Protein AF-A0A0L6VX98-F1 (afdb_monomer_lite)

Structure (mmCIF, N/CA/C/O backbone):
data_AF-A0A0L6VX98-F1
#
_entry.id   AF-A0A0L6VX98-F1
#
loop_
_atom_site.group_PDB
_atom_site.id
_atom_site.type_symbol
_atom_site.label_atom_id
_atom_site.label_alt_id
_atom_site.label_comp_id
_atom_site.label_asym_id
_atom_site.label_entity_id
_atom_site.label_seq_id
_atom_site.pdbx_PDB_ins_code
_atom_site.Cartn_x
_atom_site.Cartn_y
_atom_site.Cartn_z
_atom_site.occupancy
_atom_site.B_iso_or_equiv
_atom_site.auth_seq_id
_atom_site.auth_comp_id
_atom_site.auth_asym_id
_atom_site.auth_atom_id
_atom_site.pdbx_PDB_model_num
ATOM 1 N N . MET A 1 1 ? -17.665 -5.210 80.387 1.00 47.31 1 MET A N 1
ATOM 2 C CA . MET A 1 1 ? -16.431 -5.928 80.777 1.00 47.31 1 MET A CA 1
ATOM 3 C C . MET A 1 1 ? -15.452 -5.856 79.617 1.00 47.31 1 MET A C 1
ATOM 5 O O . MET A 1 1 ? -15.846 -6.122 78.492 1.00 47.31 1 MET A O 1
ATOM 9 N N . ARG A 1 2 ? -14.237 -5.362 79.876 1.00 54.59 2 ARG A N 1
ATOM 10 C CA . ARG A 1 2 ? -13.187 -5.103 78.882 1.00 54.59 2 ARG A CA 1
ATOM 11 C C . ARG A 1 2 ? -12.255 -6.316 78.837 1.00 54.59 2 ARG A C 1
ATOM 13 O O . ARG A 1 2 ? -11.620 -6.585 79.850 1.00 54.59 2 ARG A O 1
ATOM 20 N N . TYR A 1 3 ? -12.127 -6.982 77.692 1.00 50.06 3 TYR A N 1
ATOM 21 C CA . TYR A 1 3 ? -11.042 -7.939 77.460 1.00 50.06 3 TYR A CA 1
ATOM 22 C C . TYR A 1 3 ? -10.117 -7.392 76.374 1.00 50.06 3 TYR A C 1
ATOM 24 O O . TYR A 1 3 ? -10.425 -7.393 75.187 1.00 50.06 3 TYR A O 1
ATOM 32 N N . ARG A 1 4 ? -8.999 -6.836 76.851 1.00 59.88 4 ARG A N 1
ATOM 33 C CA . ARG A 1 4 ? -7.772 -6.592 76.094 1.00 59.88 4 ARG A CA 1
ATOM 34 C C . ARG A 1 4 ? -7.062 -7.937 75.954 1.00 59.88 4 ARG A C 1
ATOM 36 O O . ARG A 1 4 ? -6.682 -8.505 76.975 1.00 59.88 4 ARG A O 1
ATOM 43 N N . THR A 1 5 ? -6.808 -8.382 74.729 1.00 58.38 5 THR A N 1
ATOM 44 C CA . THR A 1 5 ? -5.835 -9.447 74.466 1.00 58.38 5 THR A CA 1
ATOM 45 C C . THR A 1 5 ? -4.870 -8.966 73.389 1.00 58.38 5 THR A C 1
ATOM 47 O O . THR A 1 5 ? -5.250 -8.693 72.256 1.00 58.38 5 THR A O 1
ATOM 50 N N . LEU A 1 6 ? -3.625 -8.790 73.829 1.00 61.94 6 LEU A N 1
ATOM 51 C CA . LEU A 1 6 ? -2.408 -8.469 73.090 1.00 61.94 6 LEU A CA 1
ATOM 52 C C . LEU A 1 6 ? -1.785 -9.779 72.594 1.00 61.94 6 LEU A C 1
ATOM 54 O O . LEU A 1 6 ? -1.402 -10.577 73.442 1.00 61.94 6 LEU A O 1
ATOM 58 N N . ILE A 1 7 ? -1.637 -9.980 71.280 1.00 59.72 7 ILE A N 1
ATOM 59 C CA . ILE A 1 7 ? -0.702 -10.949 70.661 1.00 59.72 7 ILE A CA 1
ATOM 60 C C . ILE A 1 7 ? -0.295 -10.338 69.307 1.00 59.72 7 ILE A C 1
ATOM 62 O O . ILE A 1 7 ? -1.120 -10.221 68.410 1.00 59.72 7 ILE A O 1
ATOM 66 N N . MET A 1 8 ? 0.793 -9.567 69.267 1.00 53.16 8 MET A N 1
ATOM 67 C CA . MET A 1 8 ? 2.159 -9.949 68.865 1.00 53.16 8 MET A CA 1
ATOM 68 C C . MET A 1 8 ? 2.265 -10.401 67.386 1.00 53.16 8 MET A C 1
ATOM 70 O O . MET A 1 8 ? 1.722 -11.445 67.031 1.00 53.16 8 MET A O 1
ATOM 74 N N . PRO A 1 9 ? 2.953 -9.625 66.521 1.00 53.69 9 PRO A N 1
ATOM 75 C CA . PRO A 1 9 ? 2.984 -9.852 65.081 1.00 53.69 9 PRO A CA 1
ATOM 76 C C . PRO A 1 9 ? 4.020 -10.920 64.711 1.00 53.69 9 PRO A C 1
ATOM 78 O O . PRO A 1 9 ? 5.199 -10.791 65.035 1.00 53.69 9 PRO A O 1
ATOM 81 N N . LEU A 1 10 ? 3.591 -11.952 63.985 1.00 62.34 10 LEU A N 1
ATOM 82 C CA . LEU A 1 10 ? 4.495 -12.857 63.279 1.00 62.34 10 LEU A CA 1
ATOM 83 C C . LEU A 1 10 ? 4.714 -12.301 61.869 1.00 62.34 10 LEU A C 1
ATOM 85 O O . LEU A 1 10 ? 3.846 -12.396 61.003 1.00 62.34 10 LEU A O 1
ATOM 89 N N . ILE A 1 11 ? 5.872 -11.679 61.665 1.00 57.78 11 ILE A N 1
ATOM 90 C CA . ILE A 1 11 ? 6.338 -11.226 60.355 1.00 57.78 11 ILE A CA 1
ATOM 91 C C . ILE A 1 11 ? 6.864 -12.456 59.608 1.00 57.78 11 ILE A C 1
ATOM 93 O O . ILE A 1 11 ? 7.931 -12.971 59.937 1.00 57.78 11 ILE A O 1
ATOM 97 N N . LEU A 1 12 ? 6.114 -12.926 58.610 1.00 62.41 12 LEU A N 1
ATOM 98 C CA . LEU A 1 12 ? 6.584 -13.911 57.638 1.00 62.41 12 LEU A CA 1
ATOM 99 C C . LEU A 1 12 ? 7.054 -13.165 56.383 1.00 62.41 12 LEU A C 1
ATOM 101 O O . LEU A 1 12 ? 6.246 -12.659 55.606 1.00 62.41 12 LEU A O 1
ATOM 105 N N . ALA A 1 13 ? 8.370 -13.075 56.208 1.00 53.56 13 ALA A N 1
ATOM 106 C CA . ALA A 1 13 ? 8.989 -12.591 54.984 1.00 53.56 13 ALA A CA 1
ATOM 107 C C . ALA A 1 13 ? 8.922 -13.694 53.915 1.00 53.56 13 ALA A C 1
ATOM 109 O O . ALA A 1 13 ? 9.604 -14.710 54.032 1.00 53.56 13 ALA A O 1
ATOM 110 N N . ILE A 1 14 ? 8.101 -13.494 52.882 1.00 61.91 14 ILE A N 1
ATOM 111 C CA . ILE A 1 14 ? 8.105 -14.330 51.677 1.00 61.91 14 ILE A CA 1
ATOM 112 C C . ILE A 1 14 ? 8.987 -13.630 50.644 1.00 61.91 14 ILE A C 1
ATOM 114 O O . ILE A 1 14 ? 8.631 -12.602 50.071 1.00 61.91 14 ILE A O 1
ATOM 118 N N . THR A 1 15 ? 10.174 -14.187 50.456 1.00 56.78 15 THR A N 1
ATOM 119 C CA . THR A 1 15 ? 11.101 -13.894 49.369 1.00 56.78 15 THR A CA 1
ATOM 120 C C . THR A 1 15 ? 10.624 -14.535 48.063 1.00 56.78 15 THR A C 1
ATOM 122 O O . THR A 1 15 ? 10.164 -15.672 48.050 1.00 56.78 15 THR A O 1
ATOM 125 N N . GLY A 1 16 ? 10.834 -13.832 46.946 1.00 53.06 16 GLY A N 1
ATOM 126 C CA . GLY A 1 16 ? 11.104 -14.480 45.658 1.00 53.06 16 GLY A CA 1
ATOM 127 C C . GLY A 1 16 ? 9.919 -14.701 44.720 1.00 53.06 16 GLY A C 1
ATOM 128 O O . GLY A 1 16 ? 9.636 -15.832 44.346 1.00 53.06 16 GLY A O 1
ATOM 129 N N . GLY A 1 17 ? 9.294 -13.623 44.246 1.00 49.47 17 GLY A N 1
ATOM 130 C CA . GLY A 1 17 ? 8.597 -13.634 42.958 1.00 49.47 17 GLY A CA 1
ATOM 131 C C . GLY A 1 17 ? 9.500 -13.005 41.903 1.00 49.47 17 GLY A C 1
ATOM 132 O O . GLY A 1 17 ? 9.668 -11.789 41.899 1.00 49.47 17 GLY A O 1
ATOM 133 N N . ALA A 1 18 ? 10.120 -13.825 41.052 1.00 53.06 18 ALA A N 1
ATOM 134 C CA . ALA A 1 18 ? 10.865 -13.364 39.889 1.00 53.06 18 ALA A CA 1
ATOM 135 C C . ALA A 1 18 ? 9.959 -12.464 39.035 1.00 53.06 18 ALA A C 1
ATOM 137 O O . ALA A 1 18 ? 8.945 -12.918 38.505 1.00 53.06 18 ALA A O 1
ATOM 138 N N . GLY A 1 19 ? 10.313 -11.181 38.939 1.00 44.88 19 GLY A N 1
ATOM 139 C CA . GLY A 1 19 ? 9.662 -10.246 38.035 1.00 44.88 19 GLY A CA 1
ATOM 140 C C . GLY A 1 19 ? 9.835 -10.745 36.608 1.00 44.88 19 GLY A C 1
ATOM 141 O O . GLY A 1 19 ? 10.926 -10.670 36.048 1.00 44.88 19 GLY A O 1
ATOM 142 N N . MET A 1 20 ? 8.762 -11.279 36.027 1.00 60.78 20 MET A N 1
ATOM 143 C CA . MET A 1 20 ? 8.665 -11.41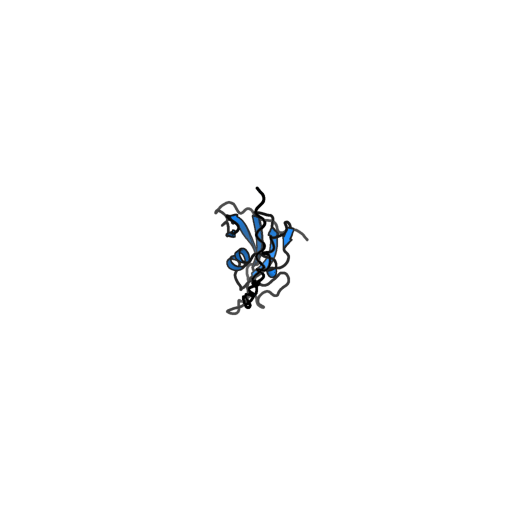5 34.582 1.00 60.78 20 MET A CA 1
ATOM 144 C C . MET A 1 20 ? 8.873 -10.019 33.983 1.00 60.78 20 MET A C 1
ATOM 146 O O . MET A 1 20 ? 8.215 -9.077 34.438 1.00 60.78 20 MET A O 1
ATOM 150 N N . PRO A 1 21 ? 9.764 -9.840 32.993 1.00 52.75 21 PRO A N 1
ATOM 151 C CA . PRO A 1 21 ? 9.780 -8.599 32.247 1.00 52.75 21 PRO A CA 1
ATOM 152 C C . PRO A 1 21 ? 8.412 -8.470 31.581 1.00 52.75 21 PRO A C 1
ATOM 154 O O . PRO A 1 21 ? 8.028 -9.300 30.756 1.00 52.75 21 PRO A O 1
ATOM 157 N N . ALA A 1 22 ? 7.656 -7.446 31.973 1.00 57.56 22 ALA A N 1
ATOM 158 C CA . ALA A 1 22 ? 6.539 -6.978 31.182 1.00 57.56 22 ALA A CA 1
ATOM 159 C C . ALA A 1 22 ? 7.121 -6.635 29.811 1.00 57.56 22 ALA A C 1
ATOM 161 O O . ALA A 1 22 ? 7.875 -5.671 29.672 1.00 57.56 22 ALA A O 1
ATOM 162 N N . ALA A 1 23 ? 6.846 -7.476 28.816 1.00 59.62 23 ALA A N 1
ATOM 163 C CA . ALA A 1 23 ? 7.070 -7.112 27.436 1.00 59.62 23 ALA A CA 1
ATOM 164 C C . ALA A 1 23 ? 6.250 -5.840 27.216 1.00 59.62 23 ALA A C 1
ATOM 166 O O . ALA A 1 23 ? 5.021 -5.896 27.176 1.00 59.62 23 ALA A O 1
ATOM 167 N N . SER A 1 24 ? 6.927 -4.690 27.162 1.00 46.66 24 SER A N 1
ATOM 168 C CA . SER A 1 24 ? 6.338 -3.461 26.654 1.00 46.66 24 SER A CA 1
ATOM 169 C C . SER A 1 24 ? 5.871 -3.778 25.245 1.00 46.66 24 SER A C 1
ATOM 171 O O . SER A 1 24 ? 6.660 -3.768 24.301 1.00 46.66 24 SER A O 1
ATOM 173 N N . ALA A 1 25 ? 4.590 -4.112 25.112 1.00 54.41 25 ALA A N 1
ATOM 174 C CA . ALA A 1 25 ? 3.896 -3.978 23.856 1.00 54.41 25 ALA A CA 1
ATOM 175 C C . ALA A 1 25 ? 4.088 -2.512 23.478 1.00 54.41 25 ALA A C 1
ATOM 177 O O . ALA A 1 25 ? 3.568 -1.621 24.155 1.00 54.41 25 ALA A O 1
ATOM 178 N N . ALA A 1 26 ? 4.937 -2.263 22.477 1.00 54.94 26 ALA A N 1
ATOM 179 C CA . ALA A 1 26 ? 5.048 -0.943 21.890 1.00 54.94 26 ALA A CA 1
ATOM 180 C C . ALA A 1 26 ? 3.612 -0.475 21.617 1.00 54.94 26 ALA A C 1
ATOM 182 O O . ALA A 1 26 ? 2.832 -1.273 21.079 1.00 54.94 26 ALA A O 1
ATOM 183 N N . PRO A 1 27 ? 3.220 0.739 22.047 1.00 47.69 27 PRO A N 1
ATOM 184 C CA . PRO A 1 27 ? 1.898 1.237 21.724 1.00 47.69 27 PRO A CA 1
ATOM 185 C C . PRO A 1 27 ? 1.761 1.113 20.212 1.00 47.69 27 PRO A C 1
ATOM 187 O O . PRO A 1 27 ? 2.606 1.614 19.470 1.00 47.69 27 PRO A O 1
ATOM 190 N N . ALA A 1 28 ? 0.758 0.359 19.763 1.00 53.19 28 ALA A N 1
ATOM 191 C CA . ALA A 1 28 ? 0.391 0.351 18.363 1.00 53.19 28 ALA A CA 1
ATOM 192 C C . ALA A 1 28 ? 0.029 1.800 18.056 1.00 53.19 28 ALA A C 1
ATOM 194 O O . ALA A 1 28 ? -1.017 2.270 18.503 1.00 53.19 28 ALA A O 1
ATOM 195 N N . SER A 1 29 ? 0.951 2.529 17.424 1.00 55.47 29 SER A N 1
ATOM 196 C CA . SER A 1 29 ? 0.763 3.921 17.052 1.00 55.47 29 SER A CA 1
ATOM 197 C C . SER A 1 29 ? -0.534 3.988 16.271 1.00 55.47 29 SER A C 1
ATOM 199 O O . SER A 1 29 ? -0.608 3.512 15.139 1.00 55.47 29 SER A O 1
ATOM 201 N N . THR A 1 30 ? -1.592 4.489 16.904 1.00 54.25 30 THR A N 1
ATOM 202 C CA . THR A 1 30 ? -2.825 4.791 16.190 1.00 54.25 30 THR A CA 1
ATOM 203 C C . THR A 1 30 ? -2.425 5.787 15.109 1.00 54.25 30 THR A C 1
ATOM 205 O O . THR A 1 30 ? -1.860 6.822 15.474 1.00 54.25 30 THR A O 1
ATOM 208 N N . PRO A 1 31 ? -2.638 5.487 13.814 1.00 56.12 31 PRO A N 1
ATOM 209 C CA . PRO A 1 31 ? -2.275 6.410 12.751 1.00 56.12 31 PRO A CA 1
ATOM 210 C C . PRO A 1 31 ? -2.939 7.749 13.036 1.00 56.12 31 PRO A C 1
ATOM 212 O O . PRO A 1 31 ? -4.160 7.828 13.186 1.00 56.12 31 PRO A O 1
ATOM 215 N N . GLN A 1 32 ? -2.129 8.786 13.211 1.00 59.28 32 GLN A N 1
ATOM 216 C CA . GLN A 1 32 ? -2.640 10.131 13.396 1.00 59.28 32 GLN A CA 1
ATOM 217 C C . GLN A 1 32 ? -3.253 10.561 12.062 1.00 59.28 32 GLN A C 1
ATOM 219 O O . GLN A 1 32 ? -2.651 10.331 11.013 1.00 59.28 32 GLN A O 1
ATOM 224 N N . ALA A 1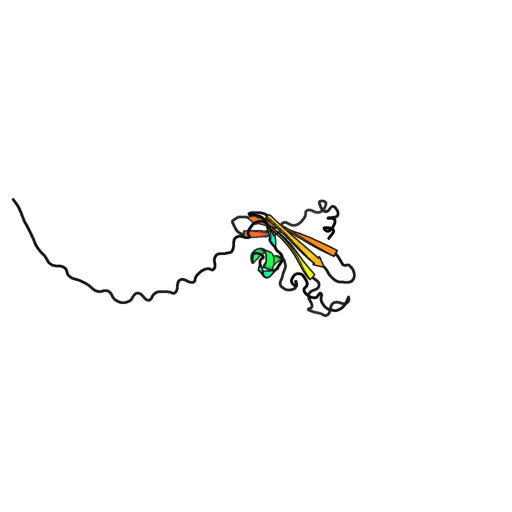 33 ? -4.460 11.130 12.090 1.00 73.56 33 ALA A N 1
ATOM 225 C CA . ALA A 1 33 ? -5.123 11.560 10.865 1.00 73.56 33 ALA A CA 1
ATOM 226 C C . ALA A 1 33 ? -4.216 12.541 10.103 1.00 73.56 33 ALA A C 1
ATOM 228 O O . ALA A 1 33 ? -3.779 13.542 10.675 1.00 73.56 33 ALA A O 1
ATOM 229 N N . GLY A 1 34 ? -3.903 12.241 8.844 1.00 85.75 34 GLY A N 1
ATOM 230 C CA . GLY A 1 34 ? -2.909 13.000 8.094 1.00 85.75 34 GLY A CA 1
ATOM 231 C C . GLY A 1 34 ? -2.323 12.281 6.883 1.00 85.75 34 GLY A C 1
ATOM 232 O O . GLY A 1 34 ? -2.744 11.185 6.499 1.00 85.75 34 GLY A O 1
ATOM 233 N N . GLU A 1 35 ? -1.357 12.952 6.257 1.00 89.00 35 GLU A N 1
ATOM 234 C CA . GLU A 1 35 ? -0.539 12.374 5.194 1.00 89.00 35 GLU A CA 1
ATOM 235 C C . GLU A 1 35 ? 0.550 11.482 5.795 1.00 89.00 35 GLU A C 1
ATOM 237 O O . GLU A 1 35 ? 1.245 11.870 6.732 1.00 89.00 35 GLU A O 1
ATOM 242 N N . VAL A 1 36 ? 0.715 10.298 5.213 1.00 90.56 36 VAL A N 1
ATOM 243 C CA . VAL A 1 36 ? 1.793 9.364 5.519 1.00 90.56 36 VAL A CA 1
ATOM 244 C C . VAL A 1 36 ? 2.755 9.336 4.338 1.00 90.56 36 VAL A C 1
ATOM 246 O O . VAL A 1 36 ? 2.363 9.032 3.207 1.00 90.56 36 VAL A O 1
ATOM 249 N N . ALA A 1 37 ? 4.016 9.673 4.611 1.00 87.38 37 ALA A N 1
ATOM 250 C CA . ALA A 1 37 ? 5.054 9.843 3.598 1.00 87.38 37 ALA A CA 1
ATOM 251 C C . ALA A 1 37 ? 6.004 8.642 3.470 1.00 87.38 37 ALA A C 1
ATOM 253 O O . ALA A 1 37 ? 6.682 8.547 2.449 1.00 87.38 37 ALA A O 1
ATOM 254 N N . SER A 1 38 ? 6.020 7.731 4.452 1.00 90.31 38 SER A N 1
ATOM 255 C CA . SER A 1 38 ? 6.838 6.515 4.440 1.00 90.31 38 SER A CA 1
ATOM 256 C C . SER A 1 38 ? 6.001 5.244 4.585 1.00 90.31 38 SER A C 1
ATOM 258 O O . SER A 1 38 ? 5.046 5.198 5.362 1.00 90.31 38 SER A O 1
ATOM 260 N N . LEU A 1 39 ? 6.404 4.170 3.899 1.00 90.06 39 LEU A N 1
ATOM 261 C CA . LEU A 1 39 ? 5.856 2.826 4.124 1.00 90.06 39 LEU A CA 1
ATOM 262 C C . LEU A 1 39 ? 5.965 2.380 5.582 1.00 90.06 39 LEU A C 1
ATOM 264 O O . LEU A 1 39 ? 5.070 1.693 6.070 1.00 90.06 39 LEU A O 1
ATOM 268 N N . ALA A 1 40 ? 7.056 2.728 6.271 1.00 90.94 40 ALA A N 1
ATOM 269 C CA . ALA A 1 40 ? 7.323 2.267 7.633 1.00 90.94 40 ALA A CA 1
ATOM 270 C C . ALA A 1 40 ? 6.281 2.769 8.645 1.00 90.94 40 ALA A C 1
ATOM 272 O O . ALA A 1 40 ? 6.023 2.088 9.641 1.00 90.94 40 ALA A O 1
ATOM 273 N N . ASP A 1 41 ? 5.656 3.905 8.342 1.00 91.56 41 ASP A N 1
ATOM 274 C CA . ASP A 1 41 ? 4.656 4.568 9.175 1.00 91.56 41 ASP A CA 1
ATOM 275 C C . ASP A 1 41 ? 3.244 3.986 8.987 1.00 91.56 41 ASP A C 1
ATOM 277 O O . ASP A 1 41 ? 2.327 4.296 9.751 1.00 91.56 41 ASP A O 1
ATOM 281 N N . LEU A 1 42 ? 3.045 3.110 7.995 1.00 93.12 42 LEU A N 1
ATOM 282 C CA . LEU A 1 42 ? 1.774 2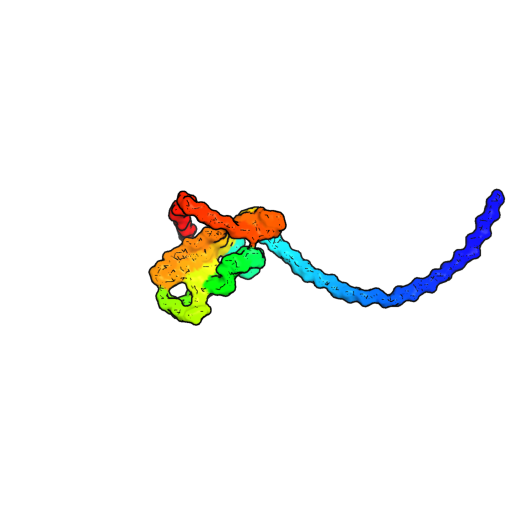.419 7.807 1.00 93.12 42 LEU A CA 1
ATOM 283 C C . LEU A 1 42 ? 1.575 1.311 8.859 1.00 93.12 42 LEU A C 1
ATOM 285 O O . LEU A 1 42 ? 2.513 0.562 9.183 1.00 93.12 42 LEU A O 1
ATOM 289 N N . PRO A 1 43 ? 0.326 1.102 9.323 1.00 94.44 43 PRO A N 1
ATOM 290 C CA . PRO A 1 43 ? -0.046 -0.080 10.090 1.00 94.44 43 PRO A CA 1
ATOM 291 C C . PRO A 1 43 ? 0.459 -1.369 9.445 1.00 94.44 43 PRO A C 1
ATOM 293 O O . PRO A 1 43 ? 0.436 -1.522 8.221 1.00 94.44 43 PRO A O 1
ATOM 296 N N . SER A 1 44 ? 0.873 -2.325 10.277 1.00 94.06 44 SER A N 1
ATOM 297 C CA . SER A 1 44 ? 1.349 -3.636 9.819 1.00 94.06 44 SER A CA 1
ATOM 298 C C . SER A 1 44 ? 0.352 -4.327 8.892 1.00 94.06 44 SER A C 1
ATOM 300 O O . SER A 1 44 ? 0.754 -4.865 7.868 1.00 94.06 44 SER A O 1
ATOM 302 N N . ASP A 1 45 ? -0.939 -4.257 9.215 1.00 95.00 45 ASP A N 1
ATOM 303 C CA . ASP A 1 45 ? -2.017 -4.882 8.443 1.00 95.00 45 ASP A CA 1
ATOM 304 C C . ASP A 1 45 ? -2.060 -4.358 6.997 1.00 95.00 45 ASP A C 1
ATOM 306 O O . ASP A 1 45 ? -2.192 -5.131 6.051 1.00 95.00 45 ASP A O 1
ATOM 310 N N . ILE A 1 46 ? -1.872 -3.046 6.817 1.00 95.62 46 ILE A N 1
ATOM 311 C CA . ILE A 1 46 ? -1.818 -2.405 5.498 1.00 95.62 46 ILE A CA 1
ATOM 312 C C . ILE A 1 46 ? -0.539 -2.820 4.760 1.00 95.62 46 ILE A C 1
ATOM 314 O O . ILE A 1 46 ? -0.598 -3.200 3.591 1.00 95.62 46 ILE A O 1
ATOM 318 N N . ARG A 1 47 ? 0.617 -2.813 5.440 1.00 94.00 47 ARG A N 1
ATOM 319 C CA . ARG A 1 47 ? 1.897 -3.234 4.843 1.00 94.00 47 ARG A CA 1
ATOM 320 C C . ARG A 1 47 ? 1.879 -4.682 4.358 1.00 94.00 47 ARG A C 1
ATOM 322 O O . ARG A 1 47 ? 2.440 -4.970 3.307 1.00 94.00 47 ARG A O 1
ATOM 329 N N . VAL A 1 48 ? 1.214 -5.579 5.087 1.00 93.94 48 VAL A N 1
ATOM 330 C CA . VAL A 1 48 ? 1.050 -6.983 4.681 1.00 93.94 48 VAL A CA 1
ATOM 331 C C . VAL A 1 48 ? 0.277 -7.096 3.366 1.00 93.94 48 VAL A C 1
ATOM 333 O O . VAL A 1 48 ? 0.648 -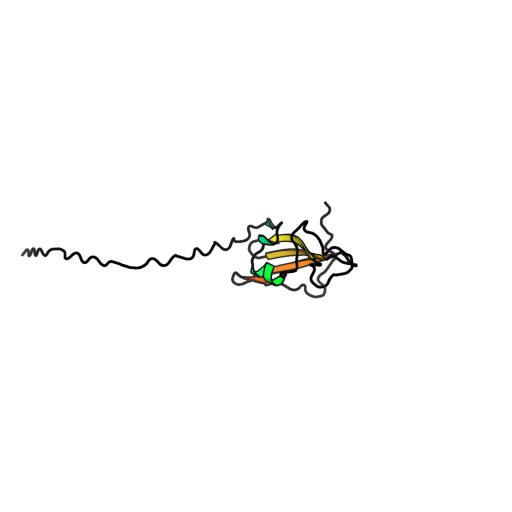7.907 2.523 1.00 93.94 48 VAL A O 1
ATOM 336 N N . VAL A 1 49 ? -0.758 -6.273 3.164 1.00 93.75 49 VAL A N 1
ATOM 337 C CA . VAL A 1 49 ? -1.527 -6.256 1.907 1.00 93.75 49 VAL A CA 1
ATOM 338 C C . VAL A 1 49 ? -0.712 -5.675 0.751 1.00 93.75 49 VAL A C 1
ATOM 340 O O . VAL A 1 49 ? -0.780 -6.196 -0.359 1.00 93.75 49 VAL A O 1
ATOM 343 N N . ILE A 1 50 ? 0.054 -4.610 1.000 1.00 91.12 50 ILE A N 1
ATOM 344 C CA . ILE A 1 50 ? 0.920 -3.981 -0.012 1.00 91.12 50 ILE A CA 1
ATOM 345 C C . ILE A 1 50 ? 2.024 -4.947 -0.466 1.00 91.12 50 ILE A C 1
ATOM 347 O O . ILE A 1 50 ? 2.348 -5.004 -1.652 1.00 91.12 50 ILE A O 1
ATOM 351 N N . GLY A 1 51 ? 2.559 -5.731 0.469 1.00 88.19 51 GLY A N 1
ATOM 352 C CA . GLY A 1 51 ? 3.615 -6.701 0.222 1.00 88.19 51 GLY A CA 1
ATOM 353 C C . GLY A 1 51 ? 5.027 -6.120 0.383 1.00 88.19 51 GLY A C 1
ATOM 354 O O . GLY A 1 51 ? 5.209 -4.904 0.471 1.00 88.19 51 GLY A O 1
ATOM 355 N N . PRO A 1 52 ? 6.046 -6.993 0.453 1.00 83.38 52 PRO A N 1
ATOM 356 C CA . PRO A 1 52 ? 7.430 -6.598 0.725 1.00 83.38 52 PRO A CA 1
ATOM 357 C C . PRO A 1 52 ? 8.147 -5.988 -0.490 1.00 83.38 52 PRO A C 1
ATOM 359 O O . PRO A 1 52 ? 9.166 -5.325 -0.323 1.00 83.38 52 PRO A O 1
ATOM 362 N N . ASP A 1 53 ? 7.615 -6.182 -1.699 1.00 81.50 53 ASP A N 1
ATOM 363 C CA . ASP A 1 53 ? 8.250 -5.791 -2.964 1.00 81.50 53 ASP A CA 1
ATOM 364 C C . ASP A 1 53 ? 7.865 -4.367 -3.408 1.00 81.50 53 ASP A C 1
ATOM 366 O O . ASP A 1 53 ? 7.764 -4.071 -4.601 1.00 81.50 53 ASP A O 1
ATOM 370 N N . VAL A 1 54 ? 7.612 -3.478 -2.444 1.00 85.31 54 VAL A N 1
ATOM 371 C CA . VAL A 1 54 ? 7.305 -2.063 -2.676 1.00 85.31 54 VAL A CA 1
ATOM 372 C C . VAL A 1 54 ? 8.360 -1.218 -1.979 1.00 85.31 54 VAL A C 1
ATOM 374 O O . VAL A 1 54 ? 8.560 -1.322 -0.772 1.00 85.31 54 VAL A O 1
ATOM 377 N N . SER A 1 55 ? 9.048 -0.375 -2.746 1.00 87.38 55 SER A N 1
ATOM 378 C CA . SER A 1 55 ? 10.021 0.575 -2.198 1.00 87.38 55 SER A CA 1
ATOM 379 C C . SER A 1 55 ? 9.341 1.817 -1.632 1.00 87.38 55 SER A C 1
ATOM 381 O O . SER A 1 55 ? 8.217 2.144 -2.005 1.00 87.38 55 SER A O 1
ATOM 383 N N . ASP A 1 56 ? 10.025 2.528 -0.741 1.00 89.00 56 ASP A N 1
ATOM 384 C CA . ASP A 1 56 ? 9.492 3.760 -0.160 1.00 89.00 56 ASP A CA 1
ATOM 385 C C . ASP A 1 56 ? 9.530 4.947 -1.143 1.00 89.00 56 ASP A C 1
ATOM 387 O O . ASP A 1 56 ? 10.207 4.893 -2.177 1.00 89.00 56 ASP A O 1
ATOM 391 N N . ARG A 1 57 ? 8.822 6.037 -0.820 1.00 83.31 57 ARG A N 1
ATOM 392 C CA . ARG A 1 57 ? 8.765 7.268 -1.624 1.00 83.31 57 ARG A CA 1
ATOM 393 C C . ARG A 1 57 ? 10.175 7.788 -1.923 1.00 83.31 57 ARG A C 1
ATOM 395 O O . ARG A 1 57 ? 11.021 7.890 -1.042 1.00 83.31 57 ARG A O 1
ATOM 402 N N . GLY A 1 58 ? 10.432 8.121 -3.188 1.00 74.00 58 GLY A N 1
ATOM 403 C CA . GLY A 1 58 ? 11.754 8.566 -3.650 1.00 74.00 58 GLY A CA 1
ATOM 404 C C . GLY A 1 58 ? 12.806 7.454 -3.766 1.00 74.00 58 GLY A C 1
ATOM 405 O O . GLY A 1 58 ? 13.867 7.693 -4.339 1.00 74.00 58 GLY A O 1
ATOM 406 N N . GLY A 1 59 ? 12.508 6.235 -3.305 1.00 71.12 59 GLY A N 1
ATOM 407 C CA . GLY A 1 59 ? 13.329 5.056 -3.553 1.00 71.12 59 GLY A CA 1
ATOM 408 C C . GLY A 1 59 ? 13.419 4.714 -5.047 1.00 71.12 59 GLY A C 1
ATOM 409 O O . GLY A 1 59 ? 12.593 5.180 -5.847 1.00 71.12 59 GLY A O 1
ATOM 410 N N . PRO A 1 60 ? 14.428 3.920 -5.444 1.00 66.25 60 PRO A N 1
ATOM 411 C CA . PRO A 1 60 ? 14.583 3.504 -6.828 1.00 66.25 60 PRO A CA 1
ATOM 412 C C . PRO A 1 60 ? 13.406 2.619 -7.258 1.00 66.25 60 PRO A C 1
ATOM 414 O O . PRO A 1 60 ? 12.949 1.761 -6.505 1.00 66.25 60 PRO A O 1
ATOM 417 N N . PHE A 1 61 ? 12.948 2.795 -8.498 1.00 62.78 61 PHE A N 1
ATOM 418 C CA . PHE A 1 61 ? 12.359 1.672 -9.225 1.00 62.78 61 PHE A CA 1
ATOM 419 C C . PHE A 1 61 ? 13.478 0.686 -9.548 1.00 62.78 61 PHE A C 1
ATOM 421 O O . PHE A 1 61 ? 14.611 1.121 -9.764 1.00 62.78 61 PHE A O 1
ATOM 428 N N . ALA A 1 62 ? 13.164 -0.606 -9.619 1.00 53.19 62 ALA A N 1
ATOM 429 C CA . ALA A 1 62 ? 14.004 -1.590 -10.298 1.00 53.19 62 ALA A CA 1
ATOM 430 C C . ALA A 1 62 ? 14.686 -0.966 -11.543 1.00 53.19 62 ALA A C 1
ATOM 432 O O . ALA A 1 62 ? 13.973 -0.470 -12.429 1.00 53.19 62 ALA A O 1
ATOM 433 N N . PRO A 1 63 ? 16.028 -0.860 -11.606 1.00 41.38 63 PRO A N 1
ATOM 434 C CA . PRO A 1 63 ? 16.701 -0.247 -12.742 1.00 41.38 63 PRO A CA 1
ATOM 435 C C . PRO A 1 63 ? 16.486 -1.063 -14.024 1.00 41.38 63 PRO A C 1
ATOM 437 O O . PRO A 1 63 ? 17.101 -2.100 -14.248 1.00 41.38 63 PRO A O 1
ATOM 440 N N . GLY A 1 64 ? 15.648 -0.524 -14.911 1.00 45.00 64 GLY A N 1
ATOM 441 C CA . GLY A 1 64 ? 15.394 -1.048 -16.251 1.00 45.00 64 GLY A CA 1
ATOM 442 C C . GLY A 1 64 ? 13.901 -1.150 -16.544 1.00 45.00 64 GLY A C 1
ATOM 443 O O . GLY A 1 64 ? 13.129 -1.686 -15.763 1.00 45.00 64 GLY A O 1
ATOM 444 N N . CYS A 1 65 ? 13.474 -0.702 -17.729 1.00 42.06 65 CYS A N 1
ATOM 445 C CA . CYS A 1 65 ? 12.114 -0.950 -18.245 1.00 42.06 65 CYS A CA 1
ATOM 446 C C . CYS A 1 65 ? 11.821 -2.447 -18.494 1.00 42.06 65 CYS A C 1
ATOM 448 O O . CYS A 1 65 ? 10.752 -2.801 -18.989 1.00 42.06 65 CYS A O 1
ATOM 450 N N . VAL A 1 66 ? 12.779 -3.318 -18.173 1.00 50.78 66 VAL A N 1
ATOM 451 C CA . VAL A 1 66 ? 12.709 -4.769 -18.254 1.00 50.78 66 VAL A CA 1
ATOM 452 C C . VAL A 1 66 ? 12.967 -5.285 -16.848 1.00 50.78 66 VAL A C 1
ATOM 454 O O . VAL A 1 66 ? 14.082 -5.188 -16.346 1.00 50.78 66 VAL A O 1
ATOM 457 N N . ALA A 1 67 ? 11.922 -5.813 -16.228 1.00 52.88 67 ALA A N 1
ATOM 458 C CA . ALA A 1 67 ? 11.982 -6.442 -14.924 1.00 52.88 67 ALA A CA 1
ATOM 459 C C . ALA A 1 67 ? 13.111 -7.475 -14.842 1.00 52.88 67 ALA A C 1
ATOM 461 O O . ALA A 1 67 ? 13.015 -8.547 -15.447 1.00 52.88 67 ALA A O 1
ATOM 462 N N . ALA A 1 68 ? 14.155 -7.202 -14.057 1.00 55.34 68 ALA A N 1
ATOM 463 C CA . ALA A 1 68 ? 14.991 -8.278 -13.553 1.00 55.34 68 ALA A CA 1
ATOM 464 C C . ALA A 1 68 ? 14.150 -9.120 -12.577 1.00 55.34 68 ALA A C 1
ATOM 466 O O . ALA A 1 68 ? 13.322 -8.604 -11.819 1.00 55.34 68 ALA A O 1
ATOM 467 N N . LYS A 1 69 ? 14.322 -10.446 -12.609 1.00 54.47 69 LYS A N 1
ATOM 468 C CA . LYS A 1 69 ? 13.591 -11.358 -11.722 1.00 54.47 69 LYS A CA 1
ATOM 469 C C . LYS A 1 69 ? 13.938 -11.030 -10.263 1.00 54.47 69 LYS A C 1
ATOM 471 O O . LYS A 1 69 ? 15.044 -11.331 -9.829 1.00 54.47 69 LYS A O 1
ATOM 476 N N . GLY A 1 70 ? 12.976 -10.484 -9.519 1.00 54.25 70 GLY A N 1
ATOM 477 C CA . GLY A 1 70 ? 13.104 -10.201 -8.085 1.00 54.25 70 GLY A CA 1
ATOM 478 C C . GLY A 1 70 ? 13.267 -8.726 -7.703 1.00 54.25 70 GLY A C 1
ATOM 479 O O . GLY A 1 70 ? 13.462 -8.460 -6.523 1.00 54.25 70 GLY A O 1
ATOM 480 N N . GLU A 1 71 ? 13.180 -7.774 -8.640 1.00 57.22 71 GLU A N 1
ATOM 481 C CA . GLU A 1 71 ? 13.240 -6.346 -8.295 1.00 57.22 71 GLU A CA 1
ATOM 482 C C . GLU A 1 71 ? 11.840 -5.701 -8.126 1.00 57.22 71 GLU A C 1
ATOM 484 O O . GLU A 1 71 ? 10.923 -6.008 -8.899 1.00 57.22 71 GLU A O 1
ATOM 489 N N . PRO A 1 72 ? 11.656 -4.793 -7.141 1.00 58.22 72 PRO A N 1
ATOM 490 C CA . PRO A 1 72 ? 10.419 -4.036 -6.935 1.00 58.22 72 PRO A CA 1
ATOM 491 C C . PRO A 1 72 ? 10.022 -3.172 -8.141 1.00 58.22 72 PRO A C 1
ATOM 493 O O . PRO A 1 72 ? 10.684 -2.191 -8.482 1.00 58.22 72 PRO A O 1
ATOM 496 N N . HIS A 1 73 ? 8.867 -3.464 -8.737 1.00 75.25 73 HIS A N 1
ATOM 497 C CA . HIS A 1 73 ? 8.260 -2.648 -9.804 1.00 75.25 73 HIS A CA 1
ATOM 498 C C . HIS A 1 73 ? 7.254 -1.634 -9.265 1.00 75.25 73 HIS A C 1
ATOM 500 O O . HIS A 1 73 ? 6.356 -1.172 -9.971 1.00 75.25 73 HIS A O 1
ATOM 506 N N . SER A 1 74 ? 7.314 -1.356 -7.971 1.00 84.75 74 SER A N 1
ATOM 507 C CA . SER A 1 74 ? 6.310 -0.566 -7.286 1.00 84.75 74 SER A CA 1
ATOM 508 C C . SER A 1 74 ? 6.949 0.260 -6.190 1.00 84.75 74 SER A C 1
ATOM 510 O O . SER A 1 74 ? 7.865 -0.189 -5.500 1.00 84.75 74 SER A O 1
ATOM 512 N N . ARG A 1 75 ? 6.444 1.476 -6.039 1.00 88.81 75 ARG A N 1
ATOM 513 C CA . ARG A 1 75 ? 6.907 2.430 -5.048 1.00 88.81 75 ARG A CA 1
ATOM 514 C C . ARG A 1 75 ? 5.721 3.026 -4.320 1.00 88.81 75 ARG A C 1
ATOM 516 O O . ARG A 1 75 ? 4.709 3.354 -4.929 1.00 88.81 75 ARG A O 1
ATOM 523 N N . PHE A 1 76 ? 5.843 3.190 -3.017 1.00 91.31 76 PHE A N 1
ATOM 524 C CA . PHE A 1 76 ? 4.883 3.942 -2.239 1.00 91.31 76 PHE A CA 1
ATOM 525 C C . PHE A 1 76 ? 4.935 5.413 -2.642 1.00 91.31 76 PHE A C 1
ATOM 527 O O . PHE A 1 76 ? 5.966 6.071 -2.526 1.00 91.31 76 PHE A O 1
ATOM 534 N N . ALA A 1 77 ? 3.817 5.926 -3.144 1.00 90.88 77 ALA A N 1
ATOM 535 C CA . ALA A 1 77 ? 3.695 7.327 -3.517 1.00 90.88 77 ALA A CA 1
ATOM 536 C C . ALA A 1 77 ? 3.190 8.176 -2.348 1.00 90.88 77 ALA A C 1
ATOM 538 O O . ALA A 1 77 ? 3.416 9.382 -2.337 1.00 90.88 77 ALA A O 1
ATOM 539 N N . GLY A 1 78 ? 2.517 7.575 -1.367 1.00 92.00 78 GLY A N 1
ATOM 540 C CA . GLY A 1 78 ? 1.950 8.253 -0.205 1.00 92.00 78 GLY A CA 1
ATOM 541 C C . GLY A 1 78 ? 0.654 7.606 0.257 1.00 92.00 78 GLY A C 1
ATOM 542 O O . GLY A 1 78 ? 0.051 6.809 -0.464 1.00 92.00 78 GLY A O 1
ATOM 543 N N . ALA A 1 79 ? 0.190 7.989 1.441 1.00 94.69 79 ALA A N 1
ATOM 544 C CA . ALA A 1 79 ? -1.146 7.644 1.899 1.00 94.69 79 ALA A CA 1
ATOM 545 C C . ALA A 1 79 ? -1.818 8.809 2.624 1.00 94.69 79 ALA A C 1
ATOM 547 O O . ALA A 1 79 ? -1.160 9.679 3.189 1.00 94.69 79 ALA A O 1
ATOM 548 N N . ARG A 1 80 ? -3.149 8.810 2.614 1.00 94.75 80 ARG A N 1
ATOM 549 C CA . ARG A 1 80 ? -3.975 9.640 3.494 1.00 94.75 80 ARG A CA 1
ATOM 550 C C . ARG A 1 80 ? -4.719 8.720 4.436 1.00 94.75 80 ARG A C 1
ATOM 552 O O . ARG A 1 80 ? -5.315 7.747 3.981 1.00 94.75 80 ARG A O 1
ATOM 559 N N . MET A 1 81 ? -4.671 9.019 5.724 1.00 94.00 81 MET A N 1
ATOM 560 C CA . MET A 1 81 ? -5.288 8.190 6.752 1.00 94.00 81 MET A CA 1
ATOM 561 C C . MET A 1 81 ? -6.104 9.042 7.715 1.00 94.00 81 MET A C 1
ATOM 563 O O . MET A 1 81 ? -5.739 10.179 8.010 1.00 94.00 81 MET A O 1
ATOM 567 N N . ASP A 1 82 ? -7.189 8.472 8.221 1.00 92.62 82 ASP A N 1
ATOM 568 C CA . ASP A 1 82 ? -7.941 8.963 9.370 1.00 92.62 82 ASP A CA 1
ATOM 569 C C . ASP A 1 82 ? -8.167 7.817 10.379 1.00 92.62 82 ASP A C 1
ATOM 571 O O . ASP A 1 82 ? -7.485 6.790 10.327 1.00 92.62 82 ASP A O 1
ATOM 575 N N . ALA A 1 83 ? -9.079 8.000 11.338 1.00 91.38 83 ALA A N 1
ATOM 576 C CA . ALA A 1 83 ? -9.337 7.019 12.390 1.00 91.38 83 ALA A CA 1
ATOM 577 C C . ALA A 1 83 ? -9.801 5.645 11.860 1.00 91.38 83 ALA A C 1
ATOM 579 O O . ALA A 1 83 ? -9.430 4.619 12.445 1.00 91.38 83 ALA A O 1
ATOM 580 N N . ASP A 1 84 ? -10.569 5.635 10.762 1.00 94.50 84 ASP A N 1
ATOM 581 C CA . ASP A 1 84 ? -11.320 4.472 10.273 1.00 94.50 84 ASP A CA 1
ATOM 582 C C . ASP A 1 84 ? -11.153 4.206 8.765 1.00 94.50 84 ASP A C 1
ATOM 584 O O . ASP A 1 84 ? -11.691 3.227 8.232 1.00 94.50 84 ASP A O 1
ATOM 588 N N . SER A 1 85 ? -10.435 5.068 8.046 1.00 95.19 85 SER A N 1
ATOM 589 C CA . SER A 1 85 ? -10.203 4.968 6.608 1.00 95.19 85 SER A CA 1
ATOM 590 C C . SER A 1 85 ? -8.758 5.290 6.228 1.00 95.19 85 SER A C 1
ATOM 592 O O . SER A 1 85 ? -8.074 6.077 6.885 1.00 95.19 85 SER A O 1
ATOM 594 N N . ALA A 1 86 ? -8.277 4.641 5.170 1.00 95.62 86 ALA A N 1
ATOM 595 C CA . ALA A 1 86 ? -6.980 4.942 4.590 1.00 95.62 86 ALA A CA 1
ATOM 596 C C . ALA A 1 86 ? -7.013 4.760 3.074 1.00 95.62 86 ALA A C 1
ATOM 598 O O . ALA A 1 86 ? -7.591 3.801 2.568 1.00 95.62 86 ALA A O 1
ATOM 599 N N . GLN A 1 87 ? -6.361 5.670 2.361 1.00 96.19 87 GLN A N 1
ATOM 600 C CA . GLN A 1 87 ? -6.114 5.572 0.928 1.00 96.19 87 GLN A CA 1
ATOM 601 C C . GLN A 1 87 ? -4.615 5.532 0.708 1.00 96.19 87 GLN A C 1
ATOM 603 O O . GLN A 1 87 ? -3.915 6.481 1.060 1.00 96.19 87 GLN A O 1
ATOM 608 N N . VAL A 1 88 ? -4.126 4.438 0.137 1.00 95.06 88 VAL A N 1
ATOM 609 C CA . VAL A 1 88 ? -2.704 4.220 -0.118 1.00 95.06 88 VAL A CA 1
ATOM 610 C C . VAL A 1 88 ? -2.457 4.237 -1.614 1.00 95.06 88 VAL A C 1
ATOM 612 O O . VAL A 1 88 ? -3.036 3.436 -2.344 1.00 95.06 88 VAL A O 1
ATOM 615 N N . THR A 1 89 ? -1.574 5.119 -2.067 1.00 94.25 89 THR A N 1
ATOM 616 C CA . THR A 1 89 ? -1.197 5.228 -3.473 1.00 94.25 89 THR A CA 1
ATOM 617 C C . THR A 1 89 ? 0.142 4.544 -3.714 1.00 94.25 89 THR A C 1
ATOM 619 O O . THR A 1 89 ? 1.151 4.865 -3.082 1.00 94.25 89 THR A O 1
ATOM 622 N N . ILE A 1 90 ? 0.150 3.619 -4.667 1.00 91.50 90 ILE A N 1
ATOM 623 C CA . ILE A 1 90 ? 1.320 2.894 -5.142 1.00 91.50 90 ILE A CA 1
ATOM 624 C C . ILE A 1 90 ? 1.587 3.311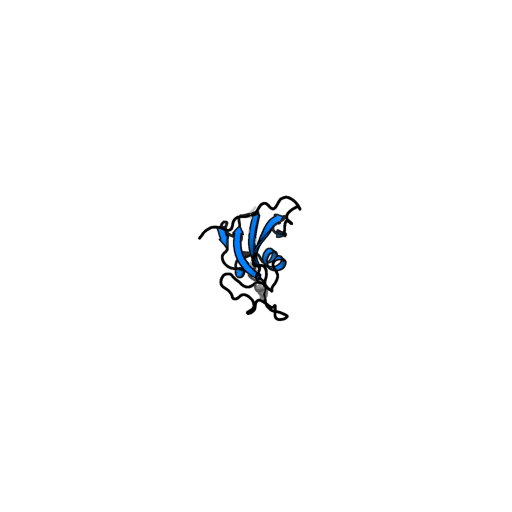 -6.583 1.00 91.50 90 ILE A C 1
ATOM 626 O O . ILE A 1 90 ? 0.751 3.156 -7.468 1.00 91.50 90 ILE A O 1
ATOM 630 N N . GLU A 1 91 ? 2.773 3.831 -6.831 1.00 88.56 91 GLU A N 1
ATOM 631 C CA . GLU A 1 91 ? 3.288 4.072 -8.167 1.00 88.56 91 GLU A CA 1
ATOM 632 C C . GLU A 1 91 ? 3.796 2.752 -8.754 1.00 88.56 91 GLU A C 1
ATOM 634 O O . GLU A 1 91 ? 4.576 2.037 -8.123 1.00 88.56 91 GLU A O 1
ATOM 639 N N . ARG A 1 92 ? 3.349 2.413 -9.961 1.00 85.44 92 ARG A N 1
ATOM 640 C CA . ARG A 1 92 ? 3.742 1.213 -10.701 1.00 85.44 92 ARG A CA 1
ATOM 641 C C . ARG A 1 92 ? 4.700 1.623 -11.816 1.00 85.44 92 ARG A C 1
ATOM 643 O O . ARG A 1 92 ? 4.344 2.416 -12.685 1.00 85.44 92 ARG A O 1
ATOM 650 N N . GLY A 1 93 ? 5.920 1.095 -11.769 1.00 76.56 93 GLY A N 1
ATOM 651 C CA . GLY A 1 93 ? 6.927 1.283 -12.814 1.00 76.56 93 GLY A CA 1
ATOM 652 C C . GLY A 1 93 ? 6.754 0.305 -13.984 1.00 76.56 93 GLY A C 1
ATOM 653 O O . GLY A 1 93 ? 5.909 -0.587 -13.946 1.00 76.56 93 GLY A O 1
ATOM 654 N N . GLY A 1 94 ? 7.593 0.445 -15.015 1.00 72.38 94 GLY A N 1
ATOM 655 C CA . GLY A 1 94 ? 7.614 -0.426 -16.200 1.00 72.38 94 GLY A CA 1
ATOM 656 C C . GLY A 1 94 ? 7.200 0.287 -17.492 1.00 72.38 94 GLY A C 1
ATOM 657 O O . GLY A 1 94 ? 7.204 1.512 -17.559 1.00 72.38 94 GLY A O 1
ATOM 658 N N . ILE A 1 95 ? 6.857 -0.490 -18.531 1.00 67.81 95 ILE A N 1
ATOM 659 C CA . ILE A 1 95 ? 6.474 0.031 -19.864 1.00 67.81 95 ILE A CA 1
ATOM 660 C C . ILE A 1 95 ? 5.224 0.921 -19.786 1.00 67.81 95 ILE A C 1
ATOM 662 O O . ILE A 1 95 ? 5.124 1.913 -20.503 1.00 67.81 95 ILE A O 1
ATOM 666 N N . ALA A 1 96 ? 4.284 0.578 -18.905 1.00 71.94 96 ALA A N 1
ATOM 667 C CA . ALA A 1 96 ? 3.143 1.416 -18.571 1.00 71.94 96 ALA A CA 1
ATOM 668 C C . ALA A 1 96 ? 3.320 1.920 -17.136 1.00 71.94 96 ALA A C 1
ATOM 670 O O . ALA A 1 96 ? 3.117 1.166 -16.188 1.00 71.94 96 ALA A O 1
ATOM 671 N N . HIS A 1 97 ? 3.718 3.184 -16.992 1.00 80.75 97 HIS A N 1
ATOM 672 C CA . HIS A 1 97 ? 3.767 3.873 -15.704 1.00 80.75 97 HIS A CA 1
ATOM 673 C C . HIS A 1 97 ? 2.366 4.354 -15.321 1.00 80.75 97 HIS A C 1
ATOM 675 O O . HIS A 1 97 ? 1.685 4.986 -16.129 1.00 80.75 97 HIS A O 1
ATOM 681 N N . TYR A 1 98 ? 1.915 4.021 -14.115 1.00 82.31 98 TYR A N 1
ATOM 682 C CA . TYR A 1 98 ? 0.622 4.465 -13.593 1.00 82.31 98 TYR A CA 1
ATOM 683 C C . TYR A 1 98 ? 0.602 4.439 -12.064 1.00 82.31 98 TYR A C 1
ATOM 685 O O . TYR A 1 98 ? 1.489 3.881 -11.421 1.00 82.31 98 TYR A O 1
ATOM 693 N N . PHE A 1 99 ? -0.435 5.031 -11.477 1.00 87.81 99 PHE A N 1
ATOM 694 C CA . PHE A 1 99 ? -0.677 4.999 -10.039 1.00 87.81 99 PHE A CA 1
ATOM 695 C C . PHE A 1 99 ? -1.896 4.135 -9.737 1.00 87.81 99 PHE A C 1
ATOM 697 O O . PHE A 1 99 ? -2.929 4.235 -10.399 1.00 87.81 99 PHE A O 1
ATOM 704 N N . ASP A 1 100 ? -1.756 3.295 -8.726 1.00 89.69 100 ASP A N 1
ATOM 705 C CA . ASP A 1 100 ? -2.795 2.445 -8.173 1.00 89.69 100 ASP A CA 1
ATOM 706 C C . ASP A 1 100 ? -3.150 2.966 -6.777 1.00 89.69 100 ASP A C 1
ATOM 708 O O . ASP A 1 100 ? -2.262 3.342 -6.012 1.00 89.69 100 ASP A O 1
ATOM 712 N N . THR A 1 101 ? -4.435 3.020 -6.437 1.00 92.81 101 THR A N 1
ATOM 713 C CA . THR A 1 101 ? -4.886 3.481 -5.116 1.00 92.81 101 THR A CA 1
ATOM 714 C C . THR A 1 101 ? -5.716 2.392 -4.473 1.00 92.81 101 THR A C 1
ATOM 716 O O . THR A 1 101 ? -6.780 2.039 -4.990 1.00 92.81 101 THR A O 1
ATOM 719 N N . LEU A 1 102 ? -5.222 1.914 -3.336 1.00 94.81 102 LEU A N 1
ATOM 720 C CA . LEU A 1 102 ? -5.848 0.913 -2.490 1.00 94.81 102 LEU A CA 1
ATOM 721 C C . LEU A 1 102 ? -6.617 1.613 -1.367 1.00 94.81 102 LEU A C 1
ATOM 723 O O . LEU A 1 102 ? -6.056 2.439 -0.642 1.00 94.81 102 LEU A O 1
ATOM 727 N N . ASP A 1 103 ? -7.890 1.263 -1.218 1.00 96.00 103 ASP A N 1
ATOM 728 C CA . ASP A 1 103 ? -8.761 1.789 -0.171 1.00 96.00 103 ASP A CA 1
ATOM 729 C C . ASP A 1 103 ? -8.833 0.793 0.994 1.00 96.00 103 ASP A C 1
ATOM 731 O O . ASP A 1 103 ? -9.005 -0.409 0.800 1.00 96.00 103 ASP A O 1
ATOM 735 N N . PHE A 1 104 ? -8.729 1.279 2.226 1.00 96.50 104 PHE A N 1
ATOM 736 C CA . PHE A 1 104 ? -8.798 0.464 3.435 1.00 96.50 104 PHE A CA 1
ATOM 737 C C . PHE A 1 104 ? -9.824 1.022 4.413 1.00 96.50 104 PHE A C 1
ATOM 739 O O . PHE A 1 104 ? -10.054 2.231 4.500 1.00 96.50 104 PHE A O 1
ATOM 746 N N . ARG A 1 105 ? -10.415 0.119 5.195 1.00 96.69 105 ARG A N 1
ATOM 747 C CA . ARG A 1 105 ? -11.325 0.442 6.293 1.00 96.69 105 ARG A CA 1
ATOM 748 C C . ARG A 1 105 ? -10.901 -0.251 7.568 1.00 96.69 105 ARG A C 1
ATOM 750 O O . ARG A 1 105 ? -10.408 -1.377 7.531 1.00 96.69 105 ARG A O 1
ATOM 757 N N . ARG A 1 106 ? -11.129 0.413 8.695 1.00 95.69 106 ARG A N 1
ATOM 758 C CA . ARG A 1 106 ? -10.931 -0.184 10.008 1.00 95.69 106 ARG A CA 1
ATOM 759 C C . ARG A 1 106 ? -12.192 -0.933 10.437 1.00 95.69 106 ARG A C 1
ATOM 761 O O . ARG A 1 106 ? -13.269 -0.350 10.495 1.00 95.69 106 ARG A O 1
ATOM 768 N N . VAL A 1 107 ? -12.060 -2.225 10.719 1.00 95.81 107 VAL A N 1
ATOM 769 C CA . VAL A 1 107 ? -13.140 -3.119 11.161 1.00 95.81 107 VAL A CA 1
ATOM 770 C C . VAL A 1 107 ? -12.632 -3.897 12.368 1.00 95.81 107 VAL A C 1
ATOM 772 O O . VAL A 1 107 ? -11.579 -4.528 12.295 1.00 95.81 107 VAL A O 1
ATOM 775 N N . ASP A 1 108 ? -13.333 -3.800 13.498 1.00 94.25 108 ASP A N 1
ATOM 776 C CA . ASP A 1 108 ? -12.963 -4.459 14.762 1.00 94.25 108 ASP A CA 1
ATOM 777 C C . ASP A 1 108 ? -11.498 -4.218 15.174 1.00 94.25 108 ASP A C 1
ATOM 779 O O . ASP A 1 108 ? -10.770 -5.110 15.612 1.00 94.25 108 ASP A O 1
ATOM 783 N N . GLY A 1 109 ? -11.037 -2.979 14.983 1.00 91.81 109 GLY A N 1
ATOM 784 C CA . GLY A 1 109 ? -9.678 -2.548 15.309 1.00 91.81 109 GLY A CA 1
ATOM 785 C C . GLY A 1 109 ? -8.602 -2.932 14.288 1.00 91.81 109 GLY A C 1
ATOM 786 O O . GLY A 1 109 ? -7.475 -2.460 14.438 1.00 91.81 109 GLY A O 1
ATOM 787 N N . ARG A 1 110 ? -8.934 -3.703 13.245 1.00 94.81 110 ARG A N 1
ATOM 788 C CA . ARG A 1 110 ? -8.019 -4.149 12.179 1.00 94.81 110 ARG A CA 1
ATOM 789 C C . ARG A 1 110 ? -8.238 -3.391 10.881 1.00 94.81 110 ARG A C 1
ATOM 791 O O . ARG A 1 110 ? -9.360 -2.996 10.582 1.00 94.81 110 ARG A O 1
ATOM 798 N N . TRP A 1 111 ? -7.187 -3.229 10.086 1.00 96.38 111 TRP A N 1
ATOM 799 C CA . TRP A 1 111 ? -7.322 -2.656 8.746 1.00 96.38 111 TRP A CA 1
ATOM 800 C C . TRP A 1 111 ? -7.638 -3.740 7.718 1.00 96.38 111 TRP A C 1
ATOM 802 O O . TRP A 1 111 ? -6.958 -4.760 7.640 1.00 96.38 111 TRP A O 1
ATOM 812 N N . VAL A 1 112 ? -8.667 -3.500 6.912 1.00 96.69 112 VAL A N 1
ATOM 813 C CA . VAL A 1 112 ? -9.143 -4.409 5.869 1.00 96.69 112 VAL A CA 1
ATOM 814 C C . VAL A 1 112 ? -9.125 -3.672 4.535 1.00 96.69 112 VAL A C 1
ATOM 816 O O . VAL A 1 112 ? -9.656 -2.567 4.426 1.00 96.69 112 VAL A O 1
ATOM 819 N N . HIS A 1 113 ? -8.505 -4.277 3.521 1.00 96.12 113 HIS A N 1
ATOM 820 C CA . HIS A 1 113 ? -8.537 -3.764 2.152 1.00 96.12 113 HIS A CA 1
ATOM 821 C C . HIS A 1 113 ? -9.956 -3.874 1.590 1.00 96.12 113 HIS A C 1
ATOM 823 O O . HIS A 1 113 ? -10.577 -4.935 1.664 1.00 96.12 113 HIS A O 1
ATOM 829 N N . VAL A 1 114 ? -10.457 -2.781 1.023 1.00 95.56 114 VAL A N 1
ATOM 830 C CA . VAL A 1 114 ? -11.756 -2.700 0.364 1.00 95.56 114 VAL A CA 1
ATOM 831 C C . VAL A 1 114 ? -11.513 -2.679 -1.143 1.00 95.56 114 VAL A C 1
ATOM 833 O O . VAL A 1 114 ? -11.079 -1.659 -1.677 1.00 95.56 114 VAL A O 1
ATOM 836 N N . PRO A 1 115 ? -11.780 -3.785 -1.858 1.00 86.31 115 PRO A N 1
ATOM 837 C CA . PRO A 1 115 ? -11.625 -3.812 -3.303 1.00 86.31 115 PRO A CA 1
ATOM 838 C C . PRO A 1 115 ? -12.543 -2.775 -3.951 1.00 86.31 115 PRO A C 1
ATOM 840 O O . PRO A 1 115 ? -13.735 -2.715 -3.635 1.00 86.31 115 PRO A O 1
ATOM 843 N N . LYS A 1 116 ? -12.022 -2.000 -4.908 1.00 79.50 116 LYS A N 1
ATOM 844 C CA . LYS A 1 116 ? -12.876 -1.160 -5.756 1.00 79.50 116 LYS A CA 1
ATOM 845 C C . LYS A 1 116 ? -13.885 -2.041 -6.487 1.00 79.50 116 LYS A C 1
ATOM 847 O O . LYS A 1 116 ? -13.505 -2.993 -7.169 1.00 79.50 116 LYS A O 1
ATOM 852 N N . GLN A 1 117 ? -15.172 -1.710 -6.378 1.00 66.94 117 GLN A N 1
ATOM 853 C CA . GLN A 1 117 ? -16.185 -2.357 -7.205 1.00 66.94 117 GLN A CA 1
ATOM 854 C C . GLN A 1 117 ? -15.914 -2.035 -8.684 1.00 66.94 117 GLN A C 1
ATOM 856 O O . GLN A 1 117 ? -15.645 -0.872 -9.017 1.00 66.94 117 GLN A O 1
ATOM 861 N N . PRO A 1 118 ? -16.007 -3.027 -9.589 1.00 50.06 118 PRO A N 1
ATOM 862 C CA . PRO A 1 118 ? -15.929 -2.769 -11.021 1.00 50.06 118 PRO A CA 1
ATOM 863 C C . PRO A 1 118 ? -16.978 -1.713 -11.404 1.00 50.06 118 PRO A C 1
ATOM 865 O O . PRO A 1 118 ? -18.165 -1.905 -11.149 1.00 50.06 118 PRO A O 1
ATOM 868 N N . GLY A 1 119 ? -16.538 -0.585 -11.972 1.00 57.56 119 GLY A N 1
ATOM 869 C CA . GLY A 1 119 ? -17.415 0.519 -12.393 1.00 57.56 119 GLY A CA 1
ATOM 870 C C . GLY A 1 119 ? -17.348 1.806 -11.558 1.00 57.56 119 GLY A C 1
ATOM 871 O O . GLY A 1 119 ? -17.968 2.787 -11.951 1.00 57.56 119 GLY A O 1
ATOM 872 N N . GLN A 1 120 ? -16.581 1.853 -10.460 1.00 53.78 120 GLN A N 1
ATOM 873 C CA . GLN A 1 120 ? -16.398 3.079 -9.652 1.00 53.78 120 GLN A CA 1
ATOM 874 C C . GLN A 1 120 ? -15.094 3.860 -9.932 1.00 53.78 120 GLN A C 1
ATOM 876 O O . GLN A 1 120 ? -14.817 4.864 -9.279 1.00 53.78 120 GLN A O 1
ATOM 881 N N . GLY A 1 121 ? -14.280 3.438 -10.904 1.00 45.91 121 GLY A N 1
ATOM 882 C CA . GLY A 1 121 ? -13.009 4.088 -11.243 1.00 45.91 121 GLY A CA 1
ATOM 883 C C . GLY A 1 121 ? -13.145 5.146 -12.338 1.00 45.91 121 GLY A C 1
ATOM 884 O O . GLY A 1 121 ? -12.875 4.856 -13.499 1.00 45.91 121 GLY A O 1
ATOM 885 N N . GLY A 1 122 ? -13.537 6.370 -11.982 1.00 48.34 122 GLY A N 1
ATOM 886 C CA . GLY A 1 122 ? -13.218 7.540 -12.809 1.00 48.34 122 GLY A CA 1
ATOM 887 C C . GLY A 1 122 ? -11.718 7.866 -12.719 1.00 48.34 122 GLY A C 1
ATOM 888 O O . GLY A 1 122 ?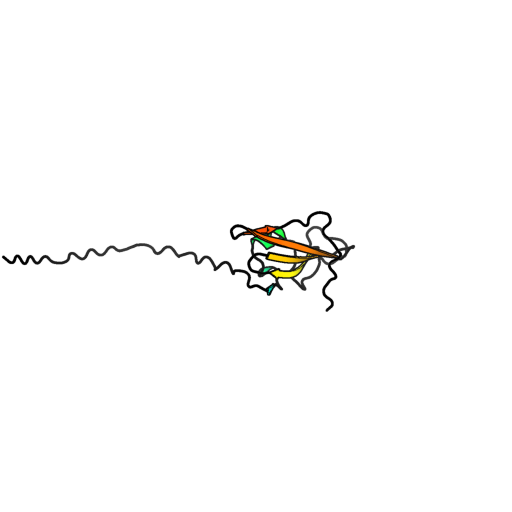 -11.085 7.487 -11.728 1.00 48.34 122 GLY A O 1
ATOM 889 N N . PRO A 1 123 ? -11.121 8.546 -13.717 1.00 45.88 123 PRO A N 1
ATOM 890 C CA . PRO A 1 123 ? -9.711 8.914 -13.673 1.00 45.88 123 PRO A CA 1
ATOM 891 C C . PRO A 1 123 ? -9.447 9.796 -12.449 1.00 45.88 123 PRO A C 1
ATOM 893 O O . PRO A 1 123 ? -9.940 10.919 -12.357 1.00 45.88 123 PRO A O 1
ATOM 896 N N . VAL A 1 124 ? -8.666 9.280 -11.500 1.00 54.69 124 VAL A N 1
ATOM 897 C CA . VAL A 1 124 ? -8.122 10.084 -10.408 1.00 54.69 124 VAL A CA 1
ATOM 898 C C . VAL A 1 124 ? -6.972 10.876 -11.016 1.00 54.69 124 VAL A C 1
ATOM 900 O O . VAL A 1 124 ? -5.889 10.346 -11.245 1.00 54.69 124 VAL A O 1
ATOM 903 N N . THR A 1 125 ? -7.228 12.136 -11.363 1.00 46.09 125 THR A N 1
ATOM 904 C CA . THR A 1 125 ? -6.173 13.079 -11.738 1.00 46.09 125 THR A CA 1
ATOM 905 C C . THR A 1 125 ? -5.154 13.138 -10.607 1.00 46.09 125 THR A C 1
ATOM 907 O O . THR A 1 125 ? -5.511 13.477 -9.477 1.00 46.09 125 THR A O 1
ATOM 910 N N . ALA A 1 126 ? -3.903 12.791 -10.915 1.00 45.69 126 ALA A N 1
ATOM 911 C CA . ALA A 1 126 ? -2.781 12.972 -10.006 1.00 45.69 126 ALA A CA 1
ATOM 912 C C . ALA A 1 126 ? -2.764 14.420 -9.472 1.00 45.69 126 ALA A C 1
ATOM 914 O O . ALA A 1 126 ? -3.124 15.342 -10.217 1.00 45.69 126 ALA A O 1
ATOM 915 N N . PRO A 1 127 ? -2.376 14.645 -8.204 1.00 43.00 127 PRO A N 1
ATOM 916 C CA . PRO A 1 127 ? -2.175 15.999 -7.709 1.00 43.00 127 PRO A CA 1
ATOM 917 C C . PRO A 1 127 ? -1.119 16.688 -8.583 1.00 43.00 127 PRO A C 1
ATOM 919 O O . PRO A 1 127 ? -0.044 16.137 -8.810 1.00 43.00 127 PRO A O 1
ATOM 922 N N . LYS A 1 128 ? -1.452 17.869 -9.113 1.00 42.88 128 LYS A N 1
ATOM 923 C CA . LYS A 1 128 ? -0.452 18.767 -9.695 1.00 42.88 128 LYS A CA 1
ATOM 924 C C . LYS A 1 128 ? 0.458 19.243 -8.562 1.00 42.88 128 LYS A C 1
ATOM 926 O O . LYS A 1 128 ? -0.064 19.722 -7.555 1.00 42.88 128 LYS A O 1
ATOM 931 N N . GLU A 1 129 ? 1.764 19.075 -8.750 1.00 47.47 129 GLU A N 1
ATOM 932 C CA . GLU A 1 129 ? 2.806 19.750 -7.965 1.00 47.47 129 GLU A CA 1
ATOM 933 C C . GLU A 1 129 ? 2.707 21.277 -8.095 1.00 47.47 129 GLU A C 1
ATOM 935 O O . GLU A 1 129 ? 2.286 21.758 -9.179 1.00 47.47 129 GLU A O 1
#

Radius of gyration: 27.23 Å; chains: 1; bounding box: 34×34×101 Å

Secondary structure (DSSP, 8-state):
-----------------------------PPPSEEE--GGGS-HHHHHHH-SS-BPTTPPP-SSSS--TT---EEEEEEEE-SSEEEEEEEE-SSS-EEEEEEEEEETTEEEEEPPPTT-----PPPP-

Sequence (129 aa):
MRYRTLIMPLILAITGGAGMPAASAAPASTPQAGEVASLADLPSDIRVVIGPDVSDRGGPFAPGCVAAKGEPHSRFAGARMDADSAQVTIERGGIAHYFDTLDFRRVDGRWVHVPKQPGQGGPVTAPKE

Foldseek 3Di:
DDDDDDDDDDDDDDDDDPDDPPPPPPPQPQLAFFKDQWPVSDRPLVDVVVDPQEAGAPDDFDPDLDDDPPHRQKYWNIKGDDRFKIWTWIWGHHPDTDIDIWIWTQDPNGIDTDDDDPPPDDPPPDDDD

pLDDT: mean 73.19, std 18.96, range [41.38, 96.69]